Protein AF-A0A6I5P4U9-F1 (afdb_monomer_lite)

Foldseek 3Di:
DDDDDDDPPDDDPLLVVLVVLLVVLCVVPNDLLLVLLLLVLLDFKDALVVSQVSVVPPQAFPVRHGSPNDSCSSVSCCPGPQWDDPDDRIIGGDPSNSVVSPVCQLVPPRHHPNNSVVSVVVVVVVVVVVVD

Structure (mmCIF, N/CA/C/O backbone):
data_AF-A0A6I5P4U9-F1
#
_entry.id   AF-A0A6I5P4U9-F1
#
loop_
_atom_site.group_PDB
_atom_site.id
_atom_site.type_symbol
_atom_site.label_atom_id
_atom_site.label_alt_id
_atom_site.label_comp_id
_atom_site.label_asym_id
_atom_site.label_entity_id
_atom_site.label_seq_id
_atom_site.pdbx_PDB_ins_code
_atom_site.Cartn_x
_atom_site.Cartn_y
_atom_site.Cartn_z
_atom_site.occupancy
_atom_site.B_iso_or_equiv
_atom_site.auth_seq_id
_atom_site.auth_comp_id
_atom_site.auth_asym_id
_atom_site.auth_atom_id
_atom_site.pdbx_PDB_model_num
ATOM 1 N N . MET A 1 1 ? 42.224 12.123 -19.346 1.00 46.66 1 MET A N 1
ATOM 2 C CA . MET A 1 1 ? 41.166 11.143 -19.673 1.00 46.66 1 MET A CA 1
ATOM 3 C C . MET A 1 1 ? 39.934 11.510 -18.870 1.00 46.66 1 MET A C 1
ATOM 5 O O . MET A 1 1 ? 39.990 11.462 -17.651 1.00 46.66 1 MET A O 1
ATOM 9 N N . ILE A 1 2 ? 38.888 11.993 -19.537 1.00 47.38 2 ILE A N 1
ATOM 10 C CA . ILE A 1 2 ? 37.635 12.423 -18.906 1.00 47.38 2 ILE A CA 1
ATOM 11 C C . ILE A 1 2 ? 36.732 11.186 -18.844 1.00 47.38 2 ILE A C 1
ATOM 13 O O . ILE A 1 2 ? 36.409 10.622 -19.887 1.00 47.38 2 ILE A O 1
ATOM 17 N N . SER A 1 3 ? 36.379 10.728 -17.642 1.00 41.62 3 SER A N 1
ATOM 18 C CA . SER A 1 3 ? 35.409 9.641 -17.451 1.00 41.62 3 SER A CA 1
ATOM 19 C C . SER A 1 3 ? 34.039 10.050 -18.011 1.00 41.62 3 SER A C 1
ATOM 21 O O . SER A 1 3 ? 33.627 11.193 -17.793 1.00 41.62 3 SER A O 1
ATOM 23 N N . PRO A 1 4 ? 33.300 9.165 -18.704 1.00 54.94 4 PRO A N 1
ATOM 24 C CA . PRO A 1 4 ? 32.000 9.525 -19.238 1.00 54.94 4 PRO A CA 1
ATOM 25 C C . PRO A 1 4 ? 30.987 9.625 -18.092 1.00 54.94 4 PRO A C 1
ATOM 27 O O . PRO A 1 4 ? 30.716 8.661 -17.37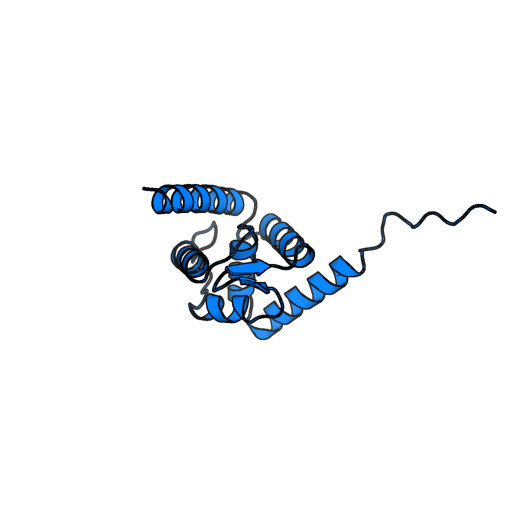6 1.00 54.94 4 PRO A O 1
ATOM 30 N N . SER A 1 5 ? 30.450 10.831 -17.926 1.00 52.22 5 SER A N 1
ATOM 31 C CA . SER A 1 5 ? 29.287 11.146 -17.099 1.00 52.22 5 SER A CA 1
ATOM 32 C C . SER A 1 5 ? 28.111 10.235 -17.474 1.00 52.22 5 SER A C 1
ATOM 34 O O . SER A 1 5 ? 27.715 10.170 -18.640 1.00 52.22 5 SER A O 1
ATOM 36 N N . ALA A 1 6 ? 27.563 9.507 -16.499 1.00 55.12 6 ALA A N 1
ATOM 37 C CA . ALA A 1 6 ? 26.372 8.689 -16.692 1.00 55.12 6 ALA A CA 1
ATOM 38 C C . ALA A 1 6 ? 25.173 9.582 -17.063 1.00 55.12 6 ALA A C 1
ATOM 40 O O . ALA A 1 6 ? 24.862 10.544 -16.363 1.00 55.12 6 ALA A O 1
ATOM 41 N N . SER A 1 7 ? 24.493 9.261 -18.167 1.00 46.44 7 SER A N 1
ATOM 42 C CA . SER A 1 7 ? 23.360 10.039 -18.676 1.00 46.44 7 SER A CA 1
ATOM 43 C C . SER A 1 7 ? 22.193 10.088 -17.667 1.00 46.44 7 SER A C 1
ATOM 45 O O . SER A 1 7 ? 21.763 9.034 -17.189 1.00 46.44 7 SER A O 1
ATOM 47 N N . PRO A 1 8 ? 21.612 11.270 -17.382 1.00 55.06 8 PRO A N 1
ATOM 48 C CA . PRO A 1 8 ? 20.589 11.468 -16.343 1.00 55.06 8 PRO A CA 1
ATOM 49 C C . PRO A 1 8 ? 19.198 10.869 -16.653 1.00 55.06 8 PRO A C 1
ATOM 51 O O . PRO A 1 8 ? 18.247 11.097 -15.912 1.00 55.06 8 PRO A O 1
ATOM 54 N N . THR A 1 9 ? 19.053 10.082 -17.722 1.00 58.66 9 THR A N 1
ATOM 55 C CA . THR A 1 9 ? 17.770 9.553 -18.227 1.00 58.66 9 THR A CA 1
ATOM 56 C C . THR A 1 9 ? 17.599 8.033 -18.103 1.00 58.66 9 THR A C 1
ATOM 58 O O . THR A 1 9 ? 16.532 7.509 -18.423 1.00 58.66 9 THR A O 1
ATOM 61 N N . ALA A 1 10 ? 18.594 7.288 -17.608 1.00 73.25 10 ALA A N 1
ATOM 62 C CA . ALA A 1 10 ? 18.477 5.834 -17.474 1.00 73.25 10 ALA A CA 1
ATOM 63 C C . ALA A 1 10 ? 17.714 5.425 -16.196 1.00 73.25 10 ALA A C 1
ATOM 65 O O . ALA A 1 10 ? 18.170 5.652 -15.075 1.00 73.25 10 ALA A O 1
ATOM 66 N N . VAL A 1 11 ? 16.564 4.753 -16.349 1.00 80.88 11 VAL A N 1
ATOM 67 C CA . VAL A 1 11 ? 15.814 4.162 -15.223 1.00 80.88 11 VAL A CA 1
ATOM 68 C C . VAL A 1 11 ? 16.714 3.186 -14.459 1.00 80.88 11 VAL A C 1
ATOM 70 O O . VAL A 1 11 ? 17.216 2.205 -15.025 1.00 80.88 11 VAL A O 1
ATOM 73 N N . SER A 1 12 ? 16.892 3.424 -13.155 1.00 93.38 12 SER A N 1
ATOM 74 C CA . SER A 1 12 ? 17.819 2.632 -12.341 1.00 93.38 12 SER A CA 1
ATOM 75 C C . SER A 1 12 ? 17.483 1.129 -12.385 1.00 93.38 12 SER A C 1
ATOM 77 O O . SER A 1 12 ? 16.304 0.752 -12.433 1.00 93.38 12 SER A O 1
ATOM 79 N N . PRO A 1 13 ? 18.486 0.227 -12.358 1.00 95.00 13 PRO A N 1
ATOM 80 C CA . PRO A 1 13 ? 18.244 -1.219 -12.339 1.00 95.00 13 PRO A CA 1
ATOM 81 C C . PRO A 1 13 ? 17.306 -1.664 -11.207 1.00 95.00 13 PRO A C 1
ATOM 83 O O . PRO A 1 13 ? 16.443 -2.512 -11.425 1.00 95.00 13 PRO A O 1
ATOM 86 N N . ARG A 1 14 ? 17.420 -1.038 -10.026 1.00 95.06 14 ARG A N 1
ATOM 87 C CA . ARG A 1 14 ? 16.546 -1.297 -8.869 1.00 95.06 14 ARG A CA 1
ATOM 88 C C . ARG A 1 14 ? 15.092 -0.935 -9.160 1.00 95.06 14 ARG A C 1
ATOM 90 O O . ARG A 1 14 ? 14.205 -1.729 -8.870 1.00 95.06 14 ARG A O 1
ATOM 97 N N . LEU A 1 15 ? 14.843 0.219 -9.784 1.00 96.56 15 LEU A N 1
ATOM 98 C CA . LEU A 1 15 ? 13.489 0.633 -10.155 1.00 96.56 15 LEU A CA 1
ATOM 99 C C . LEU A 1 15 ? 12.882 -0.299 -11.214 1.00 96.56 15 LEU A C 1
ATOM 101 O O . LEU A 1 15 ? 11.717 -0.671 -11.110 1.00 96.56 15 LEU A O 1
ATOM 105 N N . ARG A 1 16 ? 13.677 -0.756 -12.192 1.00 97.25 16 ARG A N 1
ATOM 106 C CA . ARG A 1 16 ? 13.230 -1.776 -13.158 1.00 97.25 16 ARG A CA 1
ATOM 107 C C . ARG A 1 16 ? 12.861 -3.093 -12.471 1.00 97.25 16 ARG A C 1
ATOM 109 O O . ARG A 1 16 ? 11.833 -3.678 -12.797 1.00 97.25 16 ARG A O 1
ATOM 116 N N . ALA A 1 17 ? 13.668 -3.552 -11.515 1.00 97.19 17 ALA A N 1
ATOM 117 C CA . ALA A 1 17 ? 13.377 -4.762 -10.750 1.00 97.19 17 ALA A CA 1
ATOM 118 C C . ALA A 1 17 ? 12.112 -4.617 -9.885 1.00 97.19 17 ALA A C 1
ATOM 120 O O . ALA A 1 17 ? 11.275 -5.517 -9.888 1.00 97.19 17 ALA A O 1
ATOM 121 N N . ALA A 1 18 ? 11.939 -3.477 -9.211 1.00 97.94 18 ALA A N 1
ATOM 122 C CA . ALA A 1 18 ? 10.742 -3.173 -8.431 1.00 97.94 18 ALA A CA 1
ATOM 123 C C . ALA A 1 18 ? 9.477 -3.176 -9.302 1.00 97.94 18 ALA A C 1
ATOM 125 O O . ALA A 1 18 ? 8.516 -3.866 -8.977 1.00 97.94 18 ALA A O 1
ATOM 126 N N . ARG A 1 19 ? 9.506 -2.505 -10.462 1.00 98.31 19 ARG A N 1
ATOM 127 C CA . ARG A 1 19 ? 8.388 -2.517 -11.420 1.00 98.31 19 ARG A CA 1
ATOM 128 C C . ARG A 1 19 ? 8.030 -3.919 -11.895 1.00 98.31 19 ARG A C 1
ATOM 130 O O . ARG A 1 19 ? 6.851 -4.238 -11.975 1.00 98.31 19 ARG A O 1
ATOM 137 N N . ARG A 1 20 ? 9.025 -4.770 -12.169 1.00 98.12 20 ARG A N 1
ATOM 138 C CA . ARG A 1 20 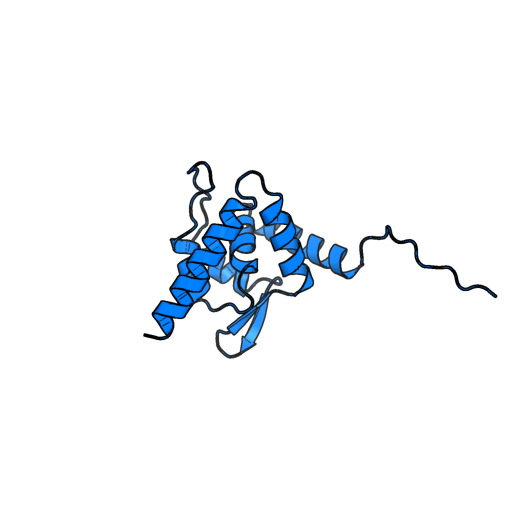? 8.777 -6.177 -12.527 1.00 98.12 20 ARG A CA 1
ATOM 139 C C . ARG A 1 20 ? 8.115 -6.956 -11.392 1.00 98.12 20 ARG A C 1
ATOM 141 O O . ARG A 1 20 ? 7.191 -7.708 -11.665 1.00 98.12 20 ARG A O 1
ATOM 148 N N . ARG A 1 21 ? 8.551 -6.765 -10.140 1.00 98.31 21 ARG A N 1
ATOM 149 C CA . ARG A 1 21 ? 7.928 -7.398 -8.960 1.00 98.31 21 ARG A CA 1
ATOM 150 C C . ARG A 1 21 ? 6.470 -6.961 -8.796 1.00 98.31 21 ARG A C 1
ATOM 152 O O . ARG A 1 21 ? 5.609 -7.818 -8.646 1.00 98.31 21 ARG A O 1
ATOM 159 N N . VAL A 1 22 ? 6.191 -5.660 -8.900 1.00 98.69 22 VAL A N 1
ATOM 160 C CA . VAL A 1 22 ? 4.821 -5.114 -8.835 1.00 98.69 22 VAL A CA 1
ATOM 161 C C . VAL A 1 22 ? 3.955 -5.650 -9.978 1.00 98.69 22 VAL A C 1
ATOM 163 O O . VAL A 1 22 ? 2.842 -6.109 -9.739 1.00 98.69 22 VAL A O 1
ATOM 166 N N . ALA A 1 23 ? 4.472 -5.662 -11.210 1.00 98.56 23 ALA A N 1
ATOM 167 C CA . ALA A 1 23 ? 3.749 -6.190 -12.365 1.00 98.56 23 ALA A CA 1
ATOM 168 C C . ALA A 1 23 ? 3.451 -7.693 -12.232 1.00 98.56 23 ALA A C 1
ATOM 170 O O . ALA A 1 23 ? 2.334 -8.112 -12.512 1.00 98.56 23 ALA A O 1
ATOM 171 N N . ALA A 1 24 ? 4.413 -8.492 -11.760 1.00 98.56 24 ALA A N 1
ATOM 172 C CA . ALA A 1 24 ? 4.213 -9.920 -11.517 1.00 98.56 24 ALA A CA 1
ATOM 173 C C . ALA A 1 24 ? 3.183 -10.176 -10.403 1.00 98.56 24 ALA A C 1
ATOM 175 O O . ALA A 1 24 ? 2.354 -11.074 -10.528 1.00 98.56 24 ALA A O 1
ATOM 176 N N . PHE A 1 25 ? 3.200 -9.369 -9.338 1.00 98.69 25 PHE A N 1
ATOM 177 C CA . PHE A 1 25 ? 2.201 -9.437 -8.272 1.00 98.69 25 PHE A CA 1
ATOM 178 C C . PHE A 1 25 ? 0.791 -9.132 -8.803 1.00 98.69 25 PHE A C 1
ATOM 180 O O . PHE A 1 25 ? -0.117 -9.939 -8.617 1.00 98.69 25 PHE A O 1
ATOM 187 N N . ARG A 1 26 ? 0.631 -8.033 -9.557 1.00 98.62 26 ARG A N 1
ATOM 188 C CA . ARG A 1 26 ? -0.627 -7.685 -10.239 1.00 98.62 26 ARG A CA 1
ATOM 189 C C . ARG A 1 26 ? -1.085 -8.796 -11.183 1.00 98.62 26 ARG A C 1
ATOM 191 O O . ARG A 1 26 ? -2.252 -9.151 -11.178 1.00 98.62 26 ARG A O 1
ATOM 198 N N . GLN A 1 27 ? -0.184 -9.363 -11.982 1.00 98.50 27 GLN A N 1
ATOM 199 C CA . GLN A 1 27 ? -0.529 -10.437 -12.915 1.00 98.50 27 GLN A CA 1
ATOM 200 C C . GLN A 1 27 ? -1.045 -11.686 -12.191 1.00 98.50 27 GLN A C 1
ATOM 202 O O . GLN A 1 27 ? -1.948 -12.351 -12.688 1.00 98.50 27 GLN A O 1
ATOM 207 N N . LYS A 1 28 ? -0.464 -12.013 -11.031 1.00 98.44 28 LYS A N 1
ATOM 208 C CA . LYS A 1 28 ? -0.844 -13.190 -10.250 1.00 98.44 28 LYS A CA 1
ATOM 209 C C . LYS A 1 28 ? -2.189 -13.020 -9.541 1.00 98.44 28 LYS A C 1
ATOM 211 O O . LYS A 1 28 ? -2.948 -13.981 -9.485 1.00 98.44 28 LYS A O 1
ATOM 216 N N . PHE A 1 29 ? -2.455 -11.841 -8.980 1.00 98.38 29 PHE A N 1
ATOM 217 C CA . PHE A 1 29 ? -3.576 -11.642 -8.054 1.00 98.38 29 PHE A CA 1
ATOM 218 C C . PHE A 1 29 ? -4.666 -10.681 -8.552 1.00 98.38 29 PHE A C 1
ATOM 220 O O . PHE A 1 29 ? -5.789 -10.724 -8.065 1.00 98.38 29 PHE A O 1
ATOM 227 N N . GLY A 1 30 ? -4.368 -9.846 -9.546 1.00 98.44 30 GLY A N 1
ATOM 228 C CA . GLY A 1 30 ? -5.295 -8.877 -10.123 1.00 98.44 30 GLY A CA 1
ATOM 229 C C . GLY A 1 30 ? -5.176 -7.463 -9.550 1.00 98.44 30 GLY A C 1
ATOM 230 O O . GLY A 1 30 ? -4.323 -7.151 -8.713 1.00 98.44 30 GLY A O 1
ATOM 231 N N . ASP A 1 31 ? -6.045 -6.583 -10.048 1.00 98.44 31 ASP A N 1
ATOM 232 C CA . ASP A 1 31 ? -6.002 -5.145 -9.764 1.00 98.44 31 ASP A CA 1
ATOM 233 C C . ASP A 1 31 ? -6.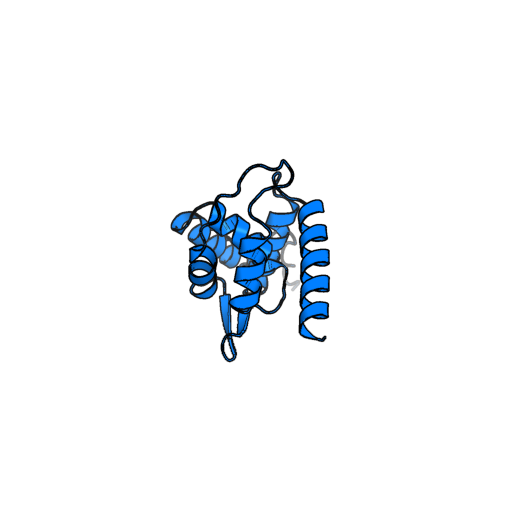428 -4.818 -8.335 1.00 98.44 31 ASP A C 1
ATOM 235 O O . ASP A 1 31 ? -5.824 -3.951 -7.710 1.00 98.44 31 ASP A O 1
ATOM 239 N N . SER A 1 32 ? -7.387 -5.552 -7.772 1.00 98.56 32 SER A N 1
ATOM 240 C CA . SER A 1 32 ? -7.832 -5.366 -6.388 1.00 98.56 32 SER A CA 1
ATOM 241 C C . SER A 1 32 ? -6.685 -5.549 -5.384 1.00 98.56 32 SER A C 1
ATOM 243 O O . SER A 1 32 ? -6.497 -4.723 -4.489 1.00 98.56 32 SER A O 1
ATOM 245 N N . HIS A 1 33 ? -5.823 -6.554 -5.576 1.00 98.75 33 HIS A N 1
ATOM 246 C CA . HIS A 1 33 ? -4.608 -6.726 -4.768 1.00 98.75 33 HIS A CA 1
ATOM 247 C C . HIS A 1 33 ? -3.564 -5.635 -5.016 1.00 98.75 33 HIS A C 1
ATOM 249 O O . HIS A 1 33 ? -2.849 -5.246 -4.086 1.00 98.75 33 HIS A O 1
ATOM 255 N N . LEU A 1 34 ? -3.463 -5.114 -6.243 1.00 98.81 34 LEU A N 1
ATOM 256 C CA . LEU A 1 34 ? -2.589 -3.977 -6.535 1.00 98.81 34 LEU A CA 1
ATOM 257 C C . LEU A 1 34 ? -3.075 -2.709 -5.817 1.00 98.81 34 LEU A C 1
ATOM 259 O O . LEU A 1 34 ? -2.269 -2.012 -5.204 1.00 98.81 34 LEU A O 1
ATOM 263 N N . TYR A 1 35 ? -4.380 -2.439 -5.823 1.00 98.81 35 TYR A N 1
ATOM 264 C CA . TYR A 1 35 ? -4.968 -1.318 -5.091 1.00 98.81 35 TYR A CA 1
ATOM 265 C C . TYR A 1 35 ? -4.734 -1.441 -3.588 1.00 98.81 35 TYR A C 1
ATOM 267 O O . TYR A 1 35 ? -4.338 -0.472 -2.942 1.00 98.81 35 TYR A O 1
ATOM 275 N N . PHE A 1 36 ? -4.875 -2.646 -3.034 1.00 98.88 36 PHE A N 1
ATOM 276 C CA . PHE A 1 36 ? -4.520 -2.887 -1.641 1.00 98.88 36 PHE A CA 1
ATOM 277 C C . PHE A 1 36 ? -3.032 -2.630 -1.364 1.00 98.88 36 PHE A C 1
ATOM 279 O O . PHE A 1 36 ? -2.683 -1.967 -0.387 1.00 98.88 36 PHE A O 1
ATOM 286 N N . SER A 1 37 ? -2.150 -3.070 -2.266 1.00 98.81 37 SER A N 1
ATOM 287 C CA . SER A 1 37 ? -0.707 -2.805 -2.183 1.00 98.81 37 SER A CA 1
ATOM 288 C C . SER A 1 37 ? -0.375 -1.312 -2.203 1.00 98.81 37 SER A C 1
ATOM 290 O O . SER A 1 37 ? 0.569 -0.895 -1.533 1.00 98.81 37 SER A O 1
ATOM 292 N N . TYR A 1 38 ? -1.144 -0.488 -2.924 1.00 98.81 38 TYR A N 1
ATOM 293 C CA . TYR A 1 38 ? -0.992 0.967 -2.874 1.00 98.81 38 TYR A CA 1
ATOM 294 C C . TYR A 1 38 ? -1.267 1.520 -1.475 1.00 98.81 38 TYR A C 1
ATOM 296 O O . TYR A 1 38 ? -0.476 2.316 -0.969 1.00 98.81 38 TYR A O 1
ATOM 304 N N . HIS A 1 39 ? -2.358 1.086 -0.840 1.00 98.75 39 HIS A N 1
ATOM 305 C CA . HIS A 1 39 ? -2.716 1.514 0.513 1.00 98.75 39 HIS A CA 1
ATOM 306 C C . HIS A 1 39 ? -1.675 1.044 1.538 1.00 98.75 39 HIS A C 1
ATOM 308 O O . HIS A 1 39 ? -1.191 1.837 2.344 1.00 98.75 39 HIS A O 1
ATOM 314 N N . ALA A 1 40 ? -1.259 -0.222 1.453 1.00 98.69 40 ALA A N 1
ATOM 315 C CA . ALA A 1 40 ? -0.247 -0.808 2.327 1.00 98.69 40 ALA A CA 1
ATOM 316 C C . ALA A 1 40 ? 1.150 -0.189 2.148 1.00 98.69 40 ALA A C 1
ATOM 318 O O . ALA A 1 40 ? 1.945 -0.189 3.079 1.00 98.69 40 ALA A O 1
ATOM 319 N N . ALA A 1 41 ? 1.472 0.382 0.985 1.00 98.62 41 ALA A N 1
ATOM 320 C CA . ALA A 1 41 ? 2.740 1.083 0.786 1.00 98.62 41 ALA A CA 1
ATOM 321 C C . ALA A 1 41 ? 2.833 2.407 1.573 1.00 98.62 41 ALA A C 1
ATOM 323 O O . ALA A 1 41 ? 3.919 2.979 1.677 1.00 98.62 41 ALA A O 1
ATOM 324 N N . PHE A 1 42 ? 1.722 2.927 2.106 1.00 98.44 42 PHE A N 1
ATOM 325 C CA . PHE A 1 42 ? 1.700 4.194 2.833 1.00 98.44 42 PHE A CA 1
ATOM 326 C C . PHE A 1 42 ? 2.386 4.134 4.208 1.00 98.44 42 PHE A C 1
ATOM 328 O O . PHE A 1 42 ? 3.343 4.893 4.403 1.00 98.44 42 PHE A O 1
ATOM 335 N N . PRO A 1 43 ? 2.006 3.253 5.151 1.00 97.12 43 PRO A N 1
ATOM 336 C CA . PRO A 1 43 ? 2.779 3.060 6.379 1.00 97.12 43 PRO A CA 1
ATOM 337 C C . PRO A 1 43 ? 4.193 2.513 6.092 1.00 97.12 43 PRO A C 1
ATOM 339 O O . PRO A 1 43 ? 4.469 1.949 5.031 1.00 97.12 43 PRO A O 1
ATOM 342 N N . LEU A 1 44 ? 5.131 2.744 7.018 1.00 95.06 44 LEU A N 1
ATOM 343 C CA . LEU A 1 44 ? 6.510 2.243 6.897 1.00 95.06 44 LEU A CA 1
ATOM 344 C C . LEU A 1 44 ? 6.634 0.798 7.396 1.00 95.06 44 LEU A C 1
ATOM 346 O O . LEU A 1 44 ? 7.251 -0.028 6.728 1.00 95.06 44 LEU A O 1
ATOM 350 N N . ALA A 1 45 ? 6.028 0.524 8.549 1.00 95.94 45 ALA A N 1
ATOM 351 C CA . ALA A 1 45 ? 5.961 -0.786 9.173 1.00 95.94 45 ALA A CA 1
ATOM 352 C C . ALA A 1 45 ? 4.551 -1.361 9.021 1.00 95.94 45 ALA A C 1
ATOM 354 O O . ALA A 1 45 ? 3.563 -0.632 9.121 1.00 95.94 45 ALA A O 1
ATOM 355 N N . LEU A 1 46 ? 4.472 -2.663 8.775 1.00 98.06 46 LEU A N 1
ATOM 356 C CA . LEU A 1 46 ? 3.235 -3.388 8.527 1.00 98.06 46 LEU A CA 1
ATOM 357 C C . LEU A 1 46 ? 3.056 -4.470 9.580 1.00 98.06 46 LEU A C 1
ATOM 359 O O . LEU A 1 46 ? 3.953 -5.279 9.796 1.00 98.06 46 LEU A O 1
ATOM 363 N N . THR A 1 47 ? 1.868 -4.522 10.167 1.00 97.69 47 THR A N 1
ATOM 364 C CA . THR A 1 47 ? 1.396 -5.668 10.944 1.00 97.69 47 THR A CA 1
ATOM 365 C C . THR A 1 47 ? 0.156 -6.247 10.261 1.00 97.69 47 THR A C 1
ATOM 367 O O . THR A 1 47 ? -0.552 -5.507 9.562 1.00 97.69 47 THR A O 1
ATOM 370 N N . PRO A 1 48 ? -0.149 -7.546 10.440 1.00 97.62 48 PRO A N 1
ATOM 371 C CA . PRO A 1 48 ? -1.400 -8.121 9.954 1.00 97.62 48 PRO A CA 1
ATOM 372 C C . PRO A 1 48 ? -2.626 -7.331 10.429 1.00 97.62 48 PRO A C 1
ATOM 374 O O . PRO A 1 48 ? -3.519 -7.054 9.634 1.00 97.62 48 PRO A O 1
ATOM 377 N N . GLU A 1 49 ? -2.637 -6.896 11.693 1.00 97.00 49 GLU A N 1
ATOM 378 C CA . GLU A 1 49 ? -3.718 -6.089 12.267 1.00 97.00 49 GLU A CA 1
ATOM 379 C C . GLU A 1 49 ? -3.925 -4.774 11.501 1.00 97.00 49 GLU A C 1
ATOM 381 O O . GLU A 1 49 ? -5.035 -4.494 11.045 1.00 97.00 49 GLU A O 1
ATOM 386 N N . LEU A 1 50 ? -2.861 -3.988 11.296 1.00 97.62 50 LEU A N 1
ATOM 387 C CA . LEU A 1 50 ? -2.943 -2.727 10.557 1.00 97.62 50 LEU A CA 1
ATOM 388 C C . LEU A 1 50 ? -3.435 -2.951 9.122 1.00 97.62 50 LEU A C 1
ATOM 390 O O . LEU A 1 50 ? -4.258 -2.189 8.613 1.00 97.62 50 LEU A O 1
ATOM 394 N N . LEU A 1 51 ? -2.958 -4.012 8.469 1.00 98.44 51 LEU A N 1
ATOM 395 C CA . LEU A 1 51 ? -3.382 -4.364 7.117 1.00 98.44 51 LEU A CA 1
ATOM 396 C C . LEU A 1 51 ? -4.859 -4.764 7.054 1.00 98.44 51 LEU A C 1
ATOM 398 O O . LEU A 1 51 ? -5.544 -4.355 6.117 1.00 98.44 51 LEU A O 1
ATOM 402 N N . TYR A 1 52 ? -5.382 -5.487 8.046 1.00 98.25 52 TYR A N 1
ATOM 403 C CA . TYR A 1 52 ? -6.814 -5.776 8.122 1.00 98.25 52 TYR A CA 1
ATOM 404 C C . TYR A 1 52 ? -7.648 -4.519 8.370 1.00 98.25 52 TYR A C 1
ATOM 406 O O . TYR A 1 52 ? -8.704 -4.369 7.754 1.00 98.25 52 TYR A O 1
ATOM 414 N N . LYS A 1 53 ? -7.176 -3.578 9.198 1.00 98.25 53 LYS A N 1
ATOM 415 C CA . LYS A 1 53 ? -7.870 -2.294 9.373 1.00 98.25 53 LYS A CA 1
ATOM 416 C C . LYS A 1 53 ? -7.868 -1.479 8.074 1.00 98.25 53 LYS A C 1
ATOM 418 O O . LYS A 1 53 ? -8.908 -0.940 7.702 1.00 98.25 53 LYS A O 1
ATOM 423 N N . LEU A 1 54 ? -6.751 -1.437 7.340 1.00 98.50 54 LEU A N 1
ATOM 424 C CA . LEU A 1 54 ? -6.698 -0.823 6.006 1.00 98.50 54 LEU A CA 1
ATOM 425 C C . LEU A 1 54 ? -7.666 -1.508 5.034 1.00 98.50 54 LEU A C 1
ATOM 427 O O . LEU A 1 54 ? -8.416 -0.834 4.335 1.00 98.50 54 LEU A O 1
ATOM 431 N N . TRP A 1 55 ? -7.684 -2.840 5.006 1.00 98.69 55 TRP A N 1
ATOM 432 C CA . TRP A 1 55 ? -8.608 -3.597 4.167 1.00 98.69 55 TRP A CA 1
ATOM 433 C C . TRP A 1 55 ? -10.062 -3.238 4.494 1.00 98.69 55 TRP A C 1
ATOM 435 O O . TRP A 1 55 ? -10.814 -2.891 3.589 1.00 98.69 55 TRP A O 1
ATOM 445 N N . ALA A 1 56 ? -10.452 -3.228 5.767 1.00 98.19 56 ALA A N 1
ATOM 446 C CA . ALA A 1 56 ? -11.828 -2.948 6.170 1.00 98.19 56 ALA A CA 1
ATOM 447 C C . ALA A 1 56 ? -12.295 -1.520 5.820 1.00 98.19 56 ALA A C 1
ATOM 449 O O . ALA A 1 56 ? -13.465 -1.320 5.505 1.00 98.19 56 ALA A O 1
ATOM 450 N N . ASN A 1 57 ? -11.396 -0.530 5.856 1.00 98.31 57 ASN A N 1
ATOM 451 C CA . ASN A 1 57 ? -11.758 0.887 5.713 1.00 98.31 57 ASN A CA 1
ATOM 452 C C . ASN A 1 57 ? -11.641 1.434 4.279 1.00 98.31 57 ASN A C 1
ATOM 454 O O . ASN A 1 57 ? -12.163 2.509 3.989 1.00 98.31 57 ASN A O 1
ATOM 458 N N . PHE A 1 58 ? -10.973 0.721 3.370 1.00 98.31 58 PHE A N 1
ATOM 459 C CA . PHE A 1 58 ? -10.653 1.224 2.030 1.00 98.31 58 PHE A CA 1
ATOM 460 C C . PHE A 1 58 ? -11.142 0.278 0.923 1.00 98.31 58 PHE A C 1
ATOM 462 O O . PHE A 1 58 ? -10.352 -0.187 0.104 1.00 98.31 58 PHE A O 1
ATOM 469 N N . GLN A 1 59 ? -12.452 0.005 0.896 1.00 98.44 59 GLN A N 1
ATOM 470 C CA . GLN A 1 59 ? -13.100 -0.894 -0.078 1.00 98.44 59 GLN A CA 1
ATOM 471 C C . GLN A 1 59 ? -13.706 -0.200 -1.302 1.00 98.44 59 GLN A C 1
ATOM 473 O O . GLN A 1 59 ? -14.101 -0.871 -2.252 1.00 98.44 59 GLN A O 1
ATOM 478 N N . THR A 1 60 ? -13.775 1.127 -1.312 1.00 98.50 60 THR A N 1
ATOM 479 C CA . THR A 1 60 ? -14.279 1.908 -2.449 1.00 98.50 60 THR A CA 1
ATOM 480 C C . THR A 1 60 ? -13.233 2.906 -2.91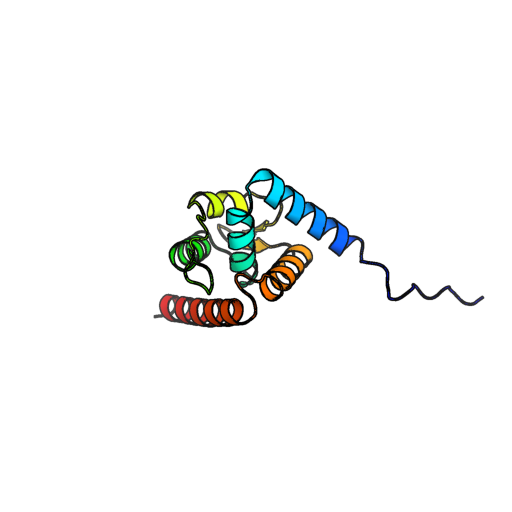2 1.00 98.50 60 THR A C 1
ATOM 482 O O . THR A 1 60 ? -12.374 3.307 -2.129 1.00 98.50 60 THR A O 1
ATOM 485 N N . ASP A 1 61 ? -13.288 3.331 -4.170 1.00 98.00 61 ASP A N 1
ATOM 486 C CA . ASP A 1 61 ? -12.476 4.426 -4.701 1.00 98.00 61 ASP A CA 1
ATOM 487 C C . ASP A 1 61 ? -13.052 5.819 -4.372 1.00 98.00 61 ASP A C 1
ATOM 489 O O . ASP A 1 61 ? -13.987 5.941 -3.580 1.00 98.00 61 ASP A O 1
ATOM 493 N N . GLN A 1 62 ? -12.467 6.885 -4.937 1.00 96.50 62 GLN A N 1
ATOM 494 C CA . GLN A 1 62 ? -12.931 8.263 -4.699 1.00 96.50 62 GLN A CA 1
ATOM 495 C C . GLN A 1 62 ? -14.297 8.575 -5.329 1.00 96.50 62 GLN A C 1
ATOM 497 O O . GLN A 1 62 ? -14.944 9.536 -4.921 1.00 96.50 62 GLN A O 1
ATOM 502 N N . ALA A 1 63 ? -14.747 7.779 -6.301 1.00 96.94 63 ALA A N 1
ATOM 503 C CA . ALA A 1 63 ? -16.075 7.894 -6.898 1.00 96.94 63 ALA A CA 1
ATOM 504 C C . ALA A 1 63 ? -17.119 7.023 -6.171 1.00 96.94 63 ALA A C 1
ATOM 506 O O . ALA A 1 63 ? -18.278 6.987 -6.580 1.00 96.94 63 ALA A O 1
ATOM 507 N N . GLY A 1 64 ? -16.725 6.317 -5.104 1.00 97.44 64 GLY A N 1
ATOM 508 C CA . GLY A 1 64 ? -17.593 5.403 -4.364 1.00 97.44 64 GLY A CA 1
ATOM 509 C C . GLY A 1 64 ? -17.782 4.040 -5.035 1.00 97.44 64 GLY A C 1
ATOM 510 O O . GLY A 1 64 ? -18.610 3.256 -4.579 1.00 97.44 64 GLY A O 1
ATOM 511 N N . LEU A 1 65 ? -17.025 3.727 -6.091 1.00 98.19 65 LEU A N 1
ATOM 512 C CA . LEU A 1 65 ? -17.094 2.423 -6.751 1.00 98.19 65 LEU A CA 1
ATOM 513 C C . LEU A 1 65 ? -16.276 1.392 -5.977 1.00 98.19 65 LEU A C 1
ATOM 515 O O . LEU A 1 65 ? -15.183 1.694 -5.494 1.00 98.19 65 LEU A O 1
ATOM 519 N N . ALA A 1 66 ? -16.781 0.162 -5.900 1.00 98.12 66 ALA A N 1
ATOM 520 C CA . ALA A 1 66 ? -16.106 -0.929 -5.212 1.00 98.12 66 ALA A CA 1
ATOM 521 C C . ALA A 1 66 ? -14.720 -1.227 -5.819 1.00 98.12 66 ALA A C 1
ATOM 523 O O . ALA A 1 66 ? -14.494 -1.140 -7.032 1.00 98.12 66 ALA A O 1
ATOM 524 N N . LEU A 1 67 ? -13.770 -1.548 -4.944 1.00 98.31 67 LEU A N 1
ATOM 525 C CA . LEU A 1 67 ? -12.440 -2.049 -5.291 1.00 98.31 67 LEU A CA 1
ATOM 526 C C . LEU A 1 67 ? -12.381 -3.581 -5.272 1.00 98.31 67 LEU A C 1
ATOM 528 O O . LEU A 1 67 ? -11.406 -4.144 -5.769 1.00 98.31 67 LEU A O 1
ATOM 532 N N . ASP A 1 68 ? -13.391 -4.232 -4.687 1.00 97.88 68 ASP A N 1
ATOM 533 C CA . ASP A 1 68 ? -13.520 -5.687 -4.557 1.00 97.88 68 ASP A CA 1
ATOM 534 C C . ASP A 1 68 ? -12.253 -6.349 -3.994 1.00 97.88 68 ASP A C 1
ATOM 536 O O . ASP A 1 68 ? -11.794 -7.380 -4.483 1.00 97.88 68 ASP A O 1
ATOM 540 N N . ILE A 1 69 ? -11.637 -5.729 -2.979 1.00 98.62 69 ILE A N 1
ATOM 541 C CA . ILE A 1 69 ? -10.398 -6.237 -2.385 1.00 98.62 69 ILE A CA 1
ATOM 542 C C . ILE A 1 69 ? -10.751 -7.428 -1.493 1.00 98.62 69 ILE A C 1
ATOM 544 O O . ILE A 1 69 ? -11.385 -7.240 -0.448 1.00 98.62 69 ILE A O 1
ATOM 548 N N . PRO A 1 70 ? -10.324 -8.656 -1.836 1.00 98.19 70 PRO A N 1
ATOM 549 C CA . PRO A 1 70 ? -10.656 -9.812 -1.026 1.00 98.19 70 PRO A CA 1
ATOM 550 C C . PRO A 1 70 ? -9.859 -9.774 0.280 1.00 98.19 70 PRO A C 1
ATOM 552 O O . PRO A 1 70 ? -8.717 -9.319 0.313 1.00 98.19 70 PRO A O 1
ATOM 555 N N . TRP A 1 71 ? -10.434 -10.297 1.363 1.00 96.50 71 TRP A N 1
ATOM 556 C CA . TRP A 1 71 ? -9.775 -10.331 2.677 1.00 96.50 71 TRP A CA 1
ATOM 557 C C . TRP A 1 71 ? -8.417 -11.057 2.645 1.00 96.50 71 TRP A C 1
ATOM 559 O O . TRP A 1 71 ? -7.489 -10.676 3.357 1.00 96.50 71 TRP A O 1
ATOM 569 N N . ILE A 1 72 ? -8.270 -12.055 1.762 1.00 98.12 72 ILE A N 1
ATOM 570 C CA . ILE A 1 72 ? -7.026 -12.816 1.575 1.00 98.12 72 ILE A CA 1
ATOM 571 C C . ILE A 1 72 ? -5.878 -11.961 1.009 1.00 98.12 72 ILE A C 1
ATOM 573 O O . ILE A 1 72 ? -4.716 -12.329 1.167 1.00 98.12 72 ILE A O 1
ATOM 577 N N . ALA A 1 73 ? -6.165 -10.777 0.442 1.00 98.56 73 ALA A N 1
ATOM 578 C CA . ALA A 1 73 ? -5.148 -9.854 -0.064 1.00 98.56 73 ALA A CA 1
ATOM 579 C C . ALA A 1 73 ? -4.140 -9.420 1.014 1.00 98.56 73 ALA A C 1
ATOM 581 O O . ALA A 1 73 ? -2.998 -9.102 0.683 1.00 98.56 73 ALA A O 1
ATOM 582 N N . VAL A 1 74 ? -4.532 -9.449 2.296 1.00 98.56 74 VAL A N 1
ATOM 583 C CA . VAL A 1 74 ? -3.625 -9.210 3.429 1.00 98.56 74 VAL A CA 1
ATOM 584 C C . VAL A 1 74 ? -2.523 -10.266 3.476 1.00 98.56 74 VAL A C 1
ATOM 586 O O . VAL A 1 74 ? -1.339 -9.924 3.445 1.00 98.56 74 VAL A O 1
ATOM 589 N N . ALA A 1 75 ? -2.902 -11.545 3.500 1.00 98.12 75 ALA A N 1
ATOM 590 C CA . ALA A 1 75 ? -1.952 -12.652 3.542 1.00 98.12 75 ALA A CA 1
ATOM 591 C C . ALA A 1 75 ? -1.147 -12.745 2.238 1.00 98.12 75 ALA A C 1
ATOM 593 O O . ALA A 1 75 ? 0.076 -12.881 2.283 1.00 98.12 75 ALA A O 1
ATOM 594 N N . ASP A 1 76 ? -1.808 -12.596 1.086 1.00 98.69 76 ASP A N 1
ATOM 595 C CA . ASP A 1 76 ? -1.151 -12.623 -0.222 1.00 98.69 76 ASP A CA 1
ATOM 596 C C . ASP A 1 76 ? -0.073 -11.541 -0.341 1.00 98.69 76 ASP A C 1
ATOM 598 O O . ASP A 1 76 ? 0.997 -11.805 -0.887 1.00 98.69 76 ASP A O 1
ATOM 602 N N . LEU A 1 77 ? -0.320 -10.335 0.184 1.00 98.69 77 LEU A N 1
ATOM 603 C CA . LEU A 1 77 ? 0.664 -9.256 0.196 1.00 98.69 77 LEU A CA 1
ATOM 604 C C . LEU A 1 77 ? 1.836 -9.562 1.135 1.00 98.69 77 LEU A C 1
ATOM 606 O O . LEU A 1 77 ? 2.988 -9.457 0.708 1.00 98.69 77 LEU A O 1
ATOM 610 N N . LEU A 1 78 ? 1.565 -9.939 2.388 1.00 98.25 78 LEU A N 1
ATOM 611 C CA . LEU A 1 78 ? 2.604 -10.206 3.393 1.00 98.25 78 LEU A CA 1
ATOM 612 C C . LEU A 1 78 ? 3.541 -11.342 2.980 1.00 98.25 78 LEU A C 1
ATOM 614 O O . LEU A 1 78 ? 4.753 -11.230 3.142 1.00 98.25 78 LEU A O 1
ATOM 618 N N . LEU A 1 79 ? 2.977 -12.404 2.403 1.00 96.88 79 LEU A N 1
ATOM 619 C CA . LEU A 1 79 ? 3.712 -13.584 1.946 1.00 96.88 79 LEU A CA 1
ATOM 620 C C . LEU A 1 79 ? 4.274 -13.423 0.527 1.00 96.88 79 LEU A C 1
ATOM 622 O O . LEU A 1 79 ? 4.949 -14.318 0.011 1.00 96.88 79 LEU A O 1
ATOM 626 N N . SER A 1 80 ? 4.000 -12.298 -0.136 1.00 96.75 80 SER A N 1
ATOM 627 C CA . SER A 1 80 ? 4.581 -12.012 -1.441 1.00 96.75 80 SER A CA 1
ATOM 628 C C . SER A 1 80 ? 6.046 -11.616 -1.333 1.00 96.75 80 SER A C 1
ATOM 630 O O . SER A 1 80 ? 6.535 -11.130 -0.318 1.00 96.75 80 SER A O 1
ATOM 632 N N . GLY A 1 81 ? 6.726 -11.660 -2.474 1.00 95.25 81 GLY A N 1
ATOM 633 C CA . GLY A 1 81 ? 8.029 -11.033 -2.619 1.00 95.25 81 GLY A CA 1
ATOM 634 C C . GLY A 1 81 ? 7.990 -9.502 -2.659 1.00 95.25 81 GLY A C 1
ATOM 635 O O . GLY A 1 81 ? 8.929 -8.948 -3.214 1.00 95.25 81 GLY A O 1
ATOM 636 N N . LEU A 1 82 ? 6.949 -8.796 -2.196 1.00 98.19 82 LEU A N 1
ATOM 637 C CA . LEU A 1 82 ? 6.941 -7.326 -2.038 1.00 98.19 82 LEU A CA 1
ATOM 638 C C . LEU A 1 82 ? 7.316 -6.893 -0.614 1.00 98.19 82 LEU A C 1
ATOM 640 O O . LEU A 1 82 ? 7.919 -5.828 -0.441 1.00 98.19 82 LEU A O 1
ATOM 644 N N . CYS A 1 83 ? 7.015 -7.744 0.364 1.00 9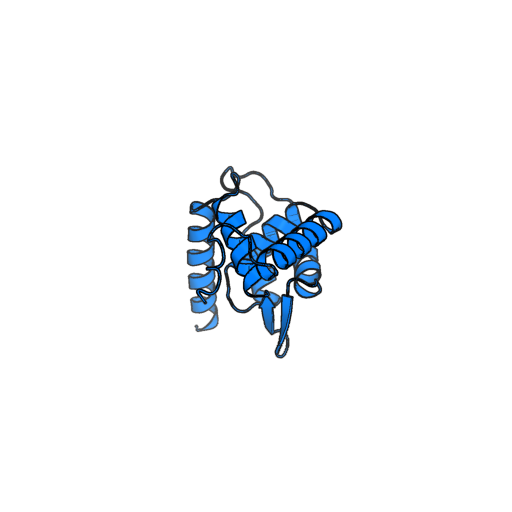8.00 83 CYS A N 1
ATOM 645 C CA . CYS A 1 83 ? 7.269 -7.536 1.782 1.00 98.00 83 CYS A CA 1
ATOM 646 C C . CYS A 1 83 ? 8.375 -8.472 2.282 1.00 98.00 83 CYS A C 1
ATOM 648 O O . CYS A 1 83 ? 8.737 -9.453 1.631 1.00 98.00 83 CYS A O 1
ATOM 650 N N . ARG A 1 84 ? 8.937 -8.143 3.441 1.00 96.88 84 ARG A N 1
ATOM 651 C CA . ARG A 1 84 ? 9.833 -9.010 4.206 1.00 96.88 84 ARG A CA 1
ATOM 652 C C . ARG A 1 84 ? 9.487 -8.892 5.682 1.00 96.88 84 ARG A C 1
ATOM 654 O O . ARG A 1 84 ? 9.207 -7.790 6.149 1.00 96.88 84 ARG A O 1
ATOM 661 N N . GLU A 1 85 ? 9.531 -10.003 6.397 1.00 97.12 85 GLU A N 1
ATOM 662 C CA . GLU A 1 85 ? 9.425 -9.997 7.854 1.00 97.12 85 GLU A CA 1
ATOM 663 C C . GLU A 1 85 ? 10.729 -9.450 8.452 1.00 97.12 85 GLU A C 1
ATOM 665 O O . GLU A 1 85 ? 11.826 -9.819 8.023 1.00 97.12 85 GLU A O 1
ATOM 670 N N . VAL A 1 86 ? 10.609 -8.515 9.391 1.00 97.06 86 VAL A N 1
ATOM 671 C CA . VAL A 1 86 ? 11.733 -7.856 10.079 1.00 97.06 86 VAL A CA 1
ATOM 672 C C . VAL A 1 86 ? 11.687 -8.041 11.599 1.00 97.06 86 VAL A C 1
ATOM 674 O O . VAL A 1 86 ? 12.636 -7.679 12.288 1.00 97.06 86 VAL A O 1
ATOM 677 N N . GLY A 1 87 ? 10.610 -8.628 12.113 1.00 95.06 87 GLY A N 1
ATOM 678 C CA . GLY A 1 87 ? 10.397 -9.007 13.505 1.00 95.06 87 GLY A CA 1
ATOM 679 C C . GLY A 1 87 ? 9.102 -9.810 13.619 1.00 95.06 87 GLY A C 1
ATOM 680 O O . GLY A 1 87 ? 8.398 -9.957 12.624 1.00 95.06 87 GLY A O 1
ATOM 681 N N . HIS A 1 88 ? 8.778 -10.308 14.815 1.00 93.94 88 HIS A N 1
ATOM 682 C CA . HIS A 1 88 ? 7.557 -11.089 15.032 1.00 93.94 88 HIS A CA 1
ATOM 683 C C . HIS A 1 88 ? 6.326 -10.303 14.563 1.00 93.94 88 HIS A C 1
ATOM 685 O O . HIS A 1 88 ? 6.005 -9.268 15.144 1.00 93.94 88 HIS A O 1
ATOM 691 N N . GLU A 1 89 ? 5.651 -10.800 13.521 1.00 93.75 89 GLU A N 1
ATOM 692 C CA . GLU A 1 89 ? 4.470 -10.167 12.902 1.00 93.75 89 GLU A CA 1
ATOM 693 C C . GLU A 1 89 ? 4.691 -8.720 12.425 1.00 93.75 89 GLU A C 1
ATOM 695 O O . GLU A 1 89 ? 3.740 -7.971 12.182 1.00 93.75 89 GLU A O 1
ATOM 700 N N . LEU A 1 90 ? 5.953 -8.330 12.246 1.00 97.75 90 LEU A N 1
ATOM 701 C CA . LEU A 1 90 ? 6.358 -7.010 11.797 1.00 97.75 90 LEU A CA 1
ATOM 702 C C . LEU A 1 90 ? 7.034 -7.134 10.440 1.00 97.75 90 LEU A C 1
ATOM 704 O O . LEU A 1 90 ? 8.073 -7.778 10.296 1.00 97.75 90 LEU A O 1
ATOM 708 N N . TYR A 1 91 ? 6.465 -6.471 9.445 1.00 98.56 91 TYR A N 1
ATOM 709 C CA . TYR A 1 91 ? 6.908 -6.533 8.063 1.00 98.56 91 TYR A CA 1
ATOM 710 C C . TYR A 1 91 ? 7.263 -5.149 7.540 1.00 98.56 91 TYR A C 1
ATOM 712 O O . TYR A 1 91 ? 6.720 -4.128 7.956 1.00 98.56 91 TYR A O 1
ATOM 720 N N . GLU A 1 92 ? 8.145 -5.127 6.553 1.00 98.12 92 GLU A N 1
ATOM 721 C CA . GLU A 1 92 ? 8.453 -3.939 5.773 1.00 98.12 92 GLU A CA 1
ATOM 722 C C . GLU A 1 92 ? 8.330 -4.249 4.290 1.00 98.12 92 GLU A C 1
ATOM 724 O O . GLU A 1 92 ? 8.712 -5.322 3.815 1.00 98.12 92 GLU A O 1
ATOM 729 N N . MET A 1 93 ? 7.851 -3.271 3.532 1.00 98.44 93 MET A N 1
ATOM 730 C CA . MET A 1 93 ? 7.892 -3.335 2.081 1.00 98.44 93 MET A CA 1
ATOM 731 C C . MET A 1 93 ? 9.273 -2.902 1.579 1.00 98.44 93 MET A C 1
ATOM 733 O O . MET A 1 93 ? 9.864 -1.952 2.096 1.00 98.44 93 MET A O 1
ATOM 737 N N . ASP A 1 94 ? 9.790 -3.564 0.540 1.00 96.88 94 ASP A N 1
ATOM 738 C CA . ASP A 1 94 ? 11.041 -3.146 -0.107 1.00 96.88 94 ASP A CA 1
ATOM 739 C C . ASP A 1 94 ? 10.991 -1.652 -0.468 1.00 96.88 94 ASP A C 1
ATOM 741 O O . ASP A 1 94 ? 10.045 -1.191 -1.103 1.00 96.88 94 ASP A O 1
ATOM 745 N N . THR A 1 95 ? 12.016 -0.880 -0.096 1.00 96.56 95 THR A N 1
ATOM 746 C CA . THR A 1 95 ? 11.996 0.587 -0.220 1.00 96.56 95 THR A CA 1
ATOM 747 C C . THR A 1 95 ? 11.737 1.074 -1.650 1.00 96.56 95 THR A C 1
ATOM 749 O O . THR A 1 95 ? 11.061 2.085 -1.854 1.00 96.56 95 THR A O 1
ATOM 752 N N . THR A 1 96 ? 12.266 0.376 -2.662 1.00 97.94 96 THR A N 1
ATOM 753 C CA . THR A 1 96 ? 12.081 0.775 -4.065 1.00 97.94 96 THR A CA 1
ATOM 754 C C . THR A 1 96 ? 10.692 0.384 -4.561 1.00 97.94 96 THR A C 1
ATOM 756 O O . THR A 1 96 ? 10.084 1.158 -5.300 1.00 97.94 96 THR A O 1
ATOM 759 N N . VAL A 1 97 ? 10.184 -0.774 -4.132 1.00 98.44 97 VAL A N 1
ATOM 760 C CA . VAL A 1 97 ? 8.804 -1.218 -4.382 1.00 98.44 97 VAL A CA 1
ATOM 761 C C . VAL A 1 97 ? 7.805 -0.259 -3.741 1.00 98.44 97 VAL A C 1
ATOM 763 O O . VAL A 1 97 ? 6.946 0.263 -4.445 1.00 98.44 97 VAL A O 1
ATOM 766 N N . ARG A 1 98 ? 7.968 0.056 -2.451 1.00 98.69 98 ARG A N 1
ATOM 767 C CA . ARG A 1 98 ? 7.123 0.995 -1.703 1.00 98.69 98 ARG A CA 1
ATOM 768 C C . ARG A 1 98 ? 7.028 2.341 -2.411 1.00 98.69 98 ARG A C 1
ATOM 770 O O . ARG A 1 98 ? 5.938 2.838 -2.664 1.00 98.69 98 ARG A O 1
ATOM 777 N N . ARG A 1 99 ? 8.172 2.917 -2.794 1.00 98.31 99 ARG A N 1
ATOM 778 C CA . ARG A 1 99 ? 8.202 4.196 -3.519 1.00 98.31 99 ARG A CA 1
ATOM 779 C C . ARG A 1 99 ? 7.507 4.111 -4.879 1.00 98.31 99 ARG A C 1
ATOM 781 O O . ARG A 1 99 ? 6.829 5.056 -5.265 1.00 98.31 99 ARG A O 1
ATOM 788 N N . GLU A 1 100 ? 7.685 3.017 -5.614 1.00 98.44 100 GLU A N 1
ATOM 789 C CA . GLU A 1 100 ? 7.001 2.830 -6.896 1.00 98.44 100 GLU A CA 1
ATOM 790 C C . GLU A 1 100 ? 5.481 2.712 -6.717 1.00 98.44 100 GLU A C 1
ATOM 792 O O . GLU A 1 100 ? 4.748 3.370 -7.447 1.00 98.44 100 GLU A O 1
ATOM 797 N N . LEU A 1 101 ? 5.007 1.953 -5.727 1.00 98.75 101 LEU A N 1
ATOM 798 C CA . LEU A 1 101 ? 3.579 1.822 -5.423 1.00 98.75 101 LEU A CA 1
ATOM 799 C C . LEU A 1 101 ? 2.962 3.154 -4.980 1.00 98.75 101 LEU A C 1
ATOM 801 O O . LEU A 1 101 ? 1.884 3.497 -5.448 1.00 98.75 101 LEU A O 1
ATOM 805 N N . LEU A 1 102 ? 3.661 3.953 -4.167 1.00 98.62 102 LEU A N 1
ATOM 806 C CA . LEU A 1 102 ? 3.209 5.303 -3.798 1.00 98.62 102 LEU A CA 1
ATOM 807 C C . LEU A 1 102 ? 3.150 6.254 -5.000 1.00 98.62 102 LEU A C 1
ATOM 809 O O . LEU A 1 102 ? 2.202 7.024 -5.141 1.00 98.62 102 LEU A O 1
ATOM 813 N N . ASN A 1 103 ? 4.132 6.176 -5.900 1.00 98.25 103 ASN A N 1
ATOM 814 C CA . ASN A 1 103 ? 4.106 6.946 -7.142 1.00 98.25 103 ASN A CA 1
ATOM 815 C C . ASN A 1 103 ? 2.936 6.532 -8.047 1.00 98.25 103 ASN A C 1
ATOM 817 O O . ASN A 1 103 ? 2.373 7.383 -8.735 1.00 98.25 103 ASN A O 1
ATOM 821 N N . GLN A 1 104 ? 2.595 5.240 -8.087 1.00 98.44 104 GLN A N 1
ATOM 822 C CA . GLN A 1 104 ? 1.449 4.733 -8.843 1.00 98.44 104 GLN A CA 1
ATOM 823 C C . GLN A 1 104 ? 0.128 5.153 -8.189 1.00 98.44 104 GLN A C 1
ATOM 825 O O . GLN A 1 104 ? -0.724 5.686 -8.890 1.00 98.44 104 GLN A O 1
ATOM 830 N N . LEU A 1 105 ? 0.002 5.054 -6.860 1.00 98.38 105 LEU A N 1
ATOM 831 C CA . LEU A 1 105 ? -1.147 5.548 -6.090 1.00 98.38 105 LEU A CA 1
ATOM 832 C C . LEU A 1 105 ? -1.473 7.011 -6.414 1.00 98.38 105 LEU A C 1
ATOM 834 O O . LEU A 1 105 ? -2.623 7.351 -6.676 1.00 98.38 105 LEU A O 1
ATOM 838 N N . GLN A 1 106 ? -0.454 7.876 -6.426 1.00 97.69 106 GLN A N 1
ATOM 839 C CA . GLN A 1 106 ? -0.634 9.300 -6.709 1.00 97.69 106 GLN A CA 1
ATOM 840 C C . GLN A 1 106 ? -1.112 9.574 -8.146 1.00 97.69 106 GLN A C 1
ATOM 842 O O . GLN A 1 106 ? -1.757 10.590 -8.393 1.00 97.69 106 GLN A O 1
ATOM 847 N N . LYS A 1 107 ? -0.777 8.697 -9.097 1.00 97.88 107 LYS A N 1
ATOM 848 C CA . LYS A 1 107 ? -1.121 8.844 -10.520 1.00 97.88 107 LYS A CA 1
ATOM 849 C C . LYS A 1 107 ? -2.384 8.083 -10.920 1.00 97.88 107 LYS A C 1
ATOM 851 O O . LYS A 1 107 ? -2.884 8.299 -12.018 1.00 97.88 107 LYS A O 1
ATOM 856 N N . GLU A 1 108 ? -2.862 7.187 -10.065 1.00 97.50 108 GLU A N 1
ATOM 857 C CA . GLU A 1 108 ? -4.033 6.357 -10.318 1.00 97.50 108 GLU A CA 1
ATOM 858 C C . GLU A 1 108 ? -5.305 7.209 -10.298 1.00 97.50 108 GLU A C 1
ATOM 860 O O . GLU A 1 108 ? -5.591 7.889 -9.312 1.00 97.50 108 GLU A O 1
ATOM 865 N N . GLN A 1 109 ? -6.089 7.145 -11.376 1.00 96.31 109 GLN A N 1
ATOM 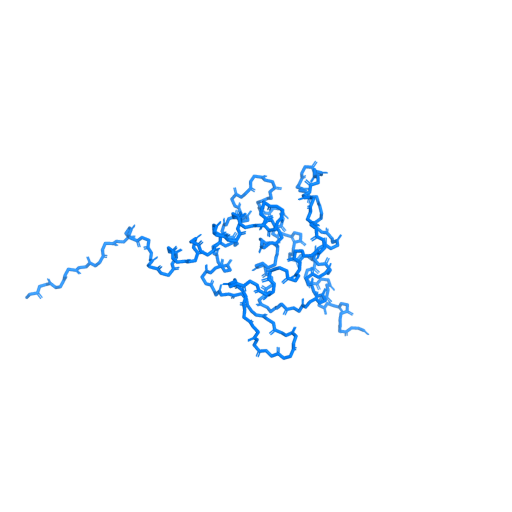866 C CA . GLN A 1 109 ? -7.274 7.982 -11.575 1.00 96.31 109 GLN A CA 1
ATOM 867 C C . GLN A 1 109 ? -8.341 7.728 -10.506 1.00 96.31 109 GLN A C 1
ATOM 869 O O . GLN A 1 109 ? -9.019 8.658 -10.076 1.00 96.31 109 GLN A O 1
ATOM 874 N N . ARG A 1 110 ? -8.460 6.477 -10.046 1.00 95.81 110 ARG A N 1
ATOM 875 C CA . ARG A 1 110 ? -9.394 6.081 -8.980 1.00 95.81 110 ARG A CA 1
ATOM 876 C C . ARG A 1 110 ? -9.031 6.676 -7.613 1.00 95.81 110 ARG A C 1
ATOM 878 O O . ARG A 1 110 ? -9.862 6.682 -6.705 1.00 95.81 110 ARG A O 1
ATOM 885 N N . PHE A 1 111 ? -7.793 7.147 -7.444 1.00 97.06 111 PHE A N 1
ATOM 886 C CA . PHE A 1 111 ? -7.234 7.570 -6.164 1.00 97.06 111 PHE A CA 1
ATOM 887 C C . PHE A 1 111 ? -6.640 8.979 -6.224 1.00 97.06 111 PHE A C 1
ATOM 889 O O . PHE A 1 111 ? -7.340 9.952 -5.953 1.00 97.06 111 PHE A O 1
ATOM 896 N N . GLY A 1 112 ? -5.342 9.092 -6.513 1.00 95.31 112 GLY A N 1
ATOM 897 C CA . GLY A 1 112 ? -4.602 10.343 -6.461 1.00 95.31 112 GLY A CA 1
ATOM 898 C C . GLY A 1 112 ? -4.404 10.895 -5.047 1.00 95.31 112 GLY A C 1
ATOM 899 O O . GLY A 1 112 ? -4.524 10.194 -4.037 1.00 95.31 112 GLY A O 1
ATOM 900 N N . SER A 1 113 ? -4.092 12.191 -4.975 1.00 95.81 113 SER A N 1
ATOM 901 C CA . SER A 1 113 ? -3.828 12.909 -3.721 1.00 95.81 113 SER A CA 1
ATOM 902 C C . SER A 1 113 ? -4.929 12.782 -2.652 1.00 95.81 113 SER A C 1
ATOM 904 O O . SER A 1 113 ? -4.561 12.629 -1.486 1.00 95.81 113 SER A O 1
ATOM 906 N N . PRO A 1 114 ? -6.242 12.774 -2.979 1.00 97.50 114 PRO A N 1
ATOM 907 C CA . PRO A 1 114 ? -7.288 12.596 -1.966 1.00 97.50 114 PRO A CA 1
ATOM 908 C C . PRO A 1 114 ? -7.147 11.296 -1.167 1.00 97.50 114 PRO A C 1
ATOM 910 O O . PRO A 1 114 ? -7.303 11.295 0.053 1.00 97.50 114 PRO A O 1
ATOM 913 N N . ARG A 1 115 ? -6.765 10.189 -1.824 1.00 98.31 115 ARG A N 1
ATOM 914 C CA . ARG A 1 115 ? -6.549 8.916 -1.121 1.00 98.31 115 ARG A CA 1
ATOM 915 C C . ARG A 1 115 ? -5.357 8.986 -0.173 1.00 98.31 115 ARG A C 1
ATOM 917 O O . ARG A 1 115 ? -5.417 8.420 0.912 1.00 98.31 115 ARG A O 1
ATOM 924 N N . ILE A 1 116 ? -4.290 9.682 -0.563 1.00 97.88 116 ILE A N 1
ATOM 925 C CA . ILE A 1 116 ? -3.102 9.868 0.283 1.00 97.88 116 ILE A CA 1
ATOM 926 C C . ILE A 1 116 ? -3.481 10.612 1.570 1.00 97.88 116 ILE A C 1
ATOM 928 O O . ILE A 1 116 ? -3.047 10.214 2.648 1.00 97.88 116 ILE A O 1
ATOM 932 N N . GLN A 1 117 ? -4.322 11.645 1.473 1.00 97.94 117 GLN A N 1
ATOM 933 C CA . GLN A 1 117 ? -4.809 12.376 2.643 1.00 97.94 117 GLN A CA 1
ATOM 934 C C . GLN A 1 117 ? -5.641 11.479 3.572 1.00 97.94 117 GLN A C 1
ATOM 936 O O . GLN A 1 117 ? -5.380 11.441 4.770 1.00 97.94 117 GLN A O 1
ATOM 941 N N . GLN A 1 118 ? -6.575 10.698 3.023 1.00 98.50 118 GLN A N 1
ATOM 942 C CA . GLN A 1 118 ? -7.394 9.771 3.815 1.00 98.50 118 GLN A CA 1
ATOM 943 C C . GLN A 1 118 ? -6.551 8.694 4.509 1.00 98.50 118 GLN A C 1
ATOM 945 O O . GLN A 1 118 ? -6.809 8.358 5.661 1.00 98.50 118 GLN A O 1
ATOM 950 N N . LEU A 1 119 ? -5.522 8.165 3.836 1.00 98.44 119 LEU A N 1
ATOM 951 C CA . LEU A 1 119 ? -4.576 7.229 4.450 1.00 98.44 119 LEU A CA 1
ATOM 952 C C . LEU A 1 119 ? -3.794 7.900 5.586 1.00 98.44 119 LEU A C 1
ATOM 954 O O . LEU A 1 119 ? -3.625 7.297 6.641 1.00 98.44 119 LEU A O 1
ATOM 958 N N . ALA A 1 120 ? -3.351 9.147 5.410 1.00 97.88 120 ALA A N 1
ATOM 959 C CA . ALA A 1 120 ? -2.665 9.892 6.463 1.00 97.88 120 ALA A CA 1
ATOM 960 C C . ALA A 1 120 ? -3.558 10.104 7.696 1.00 97.88 120 ALA A C 1
ATOM 962 O O . ALA A 1 120 ? -3.134 9.822 8.815 1.00 97.88 120 ALA A O 1
ATOM 963 N N . GLU A 1 121 ? -4.796 10.558 7.491 1.00 97.81 121 GLU A N 1
ATOM 964 C CA . GLU A 1 121 ? -5.787 10.759 8.554 1.00 97.81 121 GLU A CA 1
ATOM 965 C C . GLU A 1 121 ? -6.093 9.451 9.292 1.00 97.81 121 GLU A C 1
ATOM 967 O O . GLU A 1 121 ? -6.065 9.414 10.523 1.00 97.81 121 GLU A O 1
ATOM 972 N N . PHE A 1 122 ? -6.298 8.363 8.546 1.00 97.62 122 PHE A N 1
ATOM 973 C CA . PHE A 1 122 ? -6.545 7.035 9.096 1.00 97.62 122 PHE A CA 1
ATOM 974 C C . PHE A 1 122 ? -5.376 6.530 9.955 1.00 97.62 122 PHE A C 1
ATOM 976 O O . PHE A 1 122 ? -5.584 6.127 11.097 1.00 97.62 122 PHE A O 1
ATOM 983 N N . ILE A 1 123 ? -4.141 6.590 9.444 1.00 95.62 123 ILE A N 1
ATOM 984 C CA . ILE A 1 123 ? -2.958 6.121 10.183 1.00 95.62 123 ILE A CA 1
ATOM 985 C C . ILE A 1 123 ? -2.726 6.962 11.445 1.00 95.62 123 ILE A C 1
ATOM 987 O O . ILE A 1 123 ? -2.393 6.417 12.496 1.00 95.62 123 ILE A O 1
ATOM 991 N N . LEU A 1 124 ? -2.928 8.282 11.378 1.00 94.81 124 LEU A N 1
ATOM 992 C CA . LEU A 1 124 ? -2.820 9.149 12.556 1.00 94.81 124 LEU A CA 1
ATOM 993 C C . LEU A 1 124 ? -3.876 8.820 13.619 1.00 94.81 124 LEU A C 1
ATOM 995 O O . LEU A 1 124 ? -3.574 8.901 14.810 1.00 94.81 124 LEU A O 1
ATOM 999 N N . ALA A 1 125 ? -5.095 8.467 13.209 1.00 93.56 125 ALA A N 1
ATOM 1000 C CA . ALA A 1 125 ? -6.145 8.038 14.125 1.00 93.56 125 ALA A CA 1
ATOM 1001 C C . ALA A 1 125 ? -5.810 6.686 14.777 1.00 93.56 125 ALA A C 1
ATOM 1003 O O . ALA A 1 125 ? -5.882 6.579 15.999 1.00 93.56 125 ALA A O 1
ATOM 1004 N N . ASP A 1 126 ? -5.364 5.698 13.996 1.00 89.19 126 ASP A N 1
ATOM 1005 C CA . ASP A 1 126 ? -5.016 4.360 14.498 1.00 89.19 126 ASP A CA 1
ATOM 1006 C C . ASP A 1 126 ? -3.889 4.405 15.543 1.00 89.19 126 ASP A C 1
ATOM 1008 O O . ASP A 1 126 ? -4.013 3.833 16.626 1.00 89.19 126 ASP A O 1
ATOM 1012 N N . ILE A 1 127 ? -2.833 5.188 15.282 1.00 88.25 127 ILE A N 1
ATOM 1013 C CA . ILE A 1 127 ? -1.724 5.382 16.231 1.00 88.25 127 ILE A CA 1
ATOM 1014 C C . ILE A 1 127 ? -2.210 6.014 17.543 1.00 88.25 127 ILE A C 1
ATOM 1016 O O . ILE A 1 127 ? -1.705 5.682 18.614 1.00 88.25 127 ILE A O 1
ATOM 1020 N N . ARG A 1 128 ? -3.175 6.940 17.494 1.00 85.94 128 ARG A N 1
ATOM 1021 C CA . ARG A 1 128 ? -3.725 7.571 18.706 1.00 85.94 128 ARG A CA 1
ATOM 1022 C C . ARG A 1 128 ? -4.573 6.596 19.516 1.00 85.94 128 ARG A C 1
ATOM 1024 O O . ARG A 1 128 ? -4.483 6.613 20.736 1.00 85.94 128 ARG A O 1
ATOM 1031 N N . SER A 1 129 ? -5.349 5.744 18.851 1.00 78.38 129 SER A N 1
ATOM 1032 C CA . SER A 1 129 ? -6.180 4.728 19.502 1.00 78.38 129 SER A CA 1
ATOM 1033 C C . SER A 1 129 ? -5.379 3.571 20.099 1.00 78.38 129 SER A C 1
ATOM 1035 O O . SER A 1 129 ? -5.842 2.963 21.051 1.00 78.38 129 SER A O 1
ATOM 1037 N N . ALA A 1 130 ? -4.184 3.275 19.583 1.00 68.25 130 ALA A N 1
ATOM 1038 C CA . ALA A 1 130 ? -3.303 2.248 20.144 1.00 68.25 130 ALA A CA 1
ATOM 1039 C C . ALA A 1 130 ? -2.540 2.698 21.410 1.00 68.25 130 ALA A C 1
ATOM 1041 O O . ALA A 1 130 ? -1.949 1.868 22.094 1.00 68.25 130 ALA A O 1
ATOM 1042 N N . ASN A 1 131 ? -2.522 4.004 21.705 1.00 58.62 131 ASN A N 1
ATOM 1043 C CA . ASN A 1 131 ? -1.785 4.605 22.825 1.00 58.62 131 ASN A CA 1
ATOM 1044 C C . ASN A 1 131 ? -2.697 5.151 23.944 1.00 58.62 131 ASN A C 1
ATOM 1046 O O . ASN A 1 131 ? -2.205 5.853 24.831 1.00 58.62 131 ASN A O 1
ATOM 1050 N N . GLY A 1 132 ? -4.004 4.886 23.881 1.00 47.66 132 GLY A N 1
ATOM 1051 C CA . GLY A 1 132 ? -4.989 5.246 24.908 1.00 47.66 132 GLY A CA 1
ATOM 1052 C C . GLY A 1 132 ? -5.603 4.005 25.525 1.00 47.66 132 GLY A C 1
ATOM 1053 O O . GLY A 1 132 ? -5.812 4.026 26.756 1.00 47.66 132 GLY A O 1
#

Radius of gyration: 16.43 Å; chains: 1; bounding box: 59×26×45 Å

pLDDT: mean 92.87, std 13.35, range [41.62, 98.88]

Sequence (132 aa):
MISPSASPTAVSPRLRAARRRVAAFRQKFGDSHLYFSYHAAFPLALTPELLYKLWANFQTDQAGLALDIPWIAVADLLLSGLCREVGHELYEMDTTVRRELLNQLQKEQRFGSPRIQQLAEFILADIRSANG

Secondary structure (DSSP, 8-state):
-PPPPPPTTPPPHHHHHHHHHHHHHHHHH-HHHHHHHHHHTSSSEE-HHHHHHHHHH--B-TTS-B----TTHHHHHHTSTTEEEEETTEEEE-HHHHHHHHHHHHH-TTSSHHHHHHHHHHHHHHHHHTT-